Protein AF-A0A554V9X9-F1 (afdb_monomer_lite)

Organism: NCBI:txid2047982

Radius of gyration: 17.99 Å; chains: 1; bounding box: 39×33×44 Å

Foldseek 3Di:
DDDDDDDPPVVLVVLVVCVVVVPPPSVVVCVVVVVDDDDDPAAALVRLQVVLVVLVNNDPVVSVVLLVVLVWDWDADPNDTGTHRHPVVSSVVVSVVVVVVVVVD

Structure (mmCIF, N/CA/C/O backbone):
data_AF-A0A554V9X9-F1
#
_entry.id   AF-A0A554V9X9-F1
#
loop_
_atom_site.group_PDB
_atom_site.id
_atom_site.type_symbol
_atom_site.label_atom_id
_atom_site.label_alt_id
_atom_site.label_comp_id
_atom_site.label_asym_id
_atom_site.label_entity_id
_atom_site.label_seq_id
_atom_site.pdbx_PDB_ins_code
_atom_site.Cartn_x
_atom_site.Cartn_y
_atom_site.Cartn_z
_atom_site.occupancy
_atom_site.B_iso_or_equiv
_atom_site.auth_seq_id
_atom_site.auth_comp_id
_atom_site.auth_asym_id
_atom_site.auth_atom_id
_atom_site.pdbx_PDB_model_num
ATOM 1 N N . MET A 1 1 ? -13.659 -1.695 -20.513 1.00 62.62 1 MET A N 1
ATOM 2 C CA . MET A 1 1 ? -13.238 -2.654 -19.471 1.00 62.62 1 MET A CA 1
ATOM 3 C C . MET A 1 1 ? -11.755 -2.435 -19.235 1.00 62.62 1 MET A C 1
ATOM 5 O O . MET A 1 1 ? -11.001 -2.505 -20.194 1.00 62.62 1 MET A O 1
ATOM 9 N N . SER A 1 2 ? -11.355 -2.054 -18.025 1.00 78.44 2 SER A N 1
ATOM 10 C CA . SER A 1 2 ? -9.958 -1.782 -17.668 1.00 78.44 2 SER A CA 1
ATOM 11 C C . SER A 1 2 ? -9.454 -2.853 -16.704 1.00 78.44 2 SER A C 1
ATOM 13 O O . SER A 1 2 ? -10.205 -3.338 -15.859 1.00 78.44 2 SER A O 1
ATOM 15 N N . VAL A 1 3 ? -8.188 -3.239 -16.853 1.00 85.75 3 VAL A N 1
ATOM 16 C CA . VAL A 1 3 ? -7.504 -4.185 -15.965 1.00 85.75 3 VAL A CA 1
ATOM 17 C C . VAL A 1 3 ? -6.438 -3.415 -15.197 1.00 85.75 3 VAL A C 1
ATOM 19 O O . VAL A 1 3 ? -5.683 -2.649 -15.789 1.00 85.75 3 VAL A O 1
ATOM 22 N N . ILE A 1 4 ? -6.378 -3.622 -13.882 1.00 88.56 4 ILE A N 1
ATOM 23 C CA . ILE A 1 4 ? -5.339 -3.069 -13.011 1.00 88.56 4 ILE A CA 1
ATOM 24 C C . ILE A 1 4 ? -4.610 -4.246 -12.374 1.00 88.56 4 ILE A C 1
ATOM 26 O O . ILE A 1 4 ? -5.244 -5.111 -11.768 1.00 88.56 4 ILE A O 1
ATOM 30 N N . ILE A 1 5 ? -3.283 -4.265 -12.489 1.00 89.44 5 ILE A N 1
ATOM 31 C CA . ILE A 1 5 ? -2.435 -5.219 -11.775 1.00 89.44 5 ILE A CA 1
ATOM 32 C C . ILE A 1 5 ? -1.812 -4.498 -10.584 1.00 89.44 5 ILE A C 1
ATOM 34 O O . ILE A 1 5 ? -1.201 -3.443 -10.732 1.00 89.44 5 ILE A O 1
ATOM 38 N N . VAL A 1 6 ? -1.966 -5.080 -9.397 1.00 89.06 6 VAL A N 1
ATOM 39 C CA . VAL A 1 6 ? -1.379 -4.565 -8.157 1.00 89.06 6 VAL A CA 1
ATOM 40 C C . VAL A 1 6 ? -0.430 -5.617 -7.601 1.00 89.06 6 VAL A C 1
ATOM 42 O O . VAL A 1 6 ? -0.808 -6.775 -7.427 1.00 89.06 6 VAL A O 1
ATOM 45 N N . GLY A 1 7 ? 0.803 -5.214 -7.314 1.00 87.38 7 GLY A N 1
ATOM 46 C CA . GLY A 1 7 ? 1.851 -6.095 -6.813 1.00 87.38 7 GLY A CA 1
ATOM 47 C C . GLY A 1 7 ? 2.799 -5.378 -5.861 1.00 87.38 7 GLY A C 1
ATOM 48 O O . GLY A 1 7 ? 2.558 -4.247 -5.443 1.00 87.38 7 GLY A O 1
ATOM 49 N N . THR A 1 8 ? 3.883 -6.057 -5.498 1.00 88.44 8 THR A N 1
ATOM 50 C CA . THR A 1 8 ? 5.001 -5.423 -4.793 1.00 88.44 8 THR A CA 1
ATOM 51 C C . THR A 1 8 ? 5.855 -4.625 -5.777 1.00 88.44 8 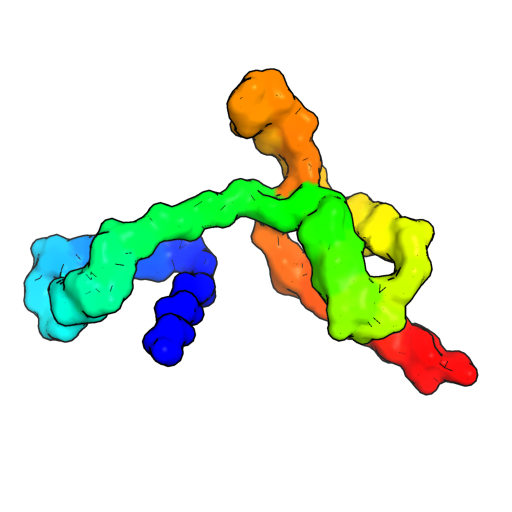THR A C 1
ATOM 53 O O . THR A 1 8 ? 5.735 -4.790 -6.991 1.00 88.44 8 THR A O 1
ATOM 56 N N . GLU A 1 9 ? 6.796 -3.833 -5.264 1.00 86.00 9 GLU A N 1
ATOM 57 C CA . GLU A 1 9 ? 7.803 -3.137 -6.082 1.00 86.00 9 GLU A CA 1
ATOM 58 C C . GLU A 1 9 ? 8.610 -4.075 -6.998 1.00 86.00 9 GLU A C 1
ATOM 60 O O . GLU A 1 9 ? 9.229 -3.626 -7.960 1.00 86.00 9 GLU A O 1
ATOM 65 N N . ASN A 1 10 ? 8.620 -5.384 -6.718 1.00 91.81 10 ASN A N 1
ATOM 66 C CA . ASN A 1 10 ? 9.315 -6.351 -7.558 1.00 91.81 10 ASN A CA 1
ATOM 67 C C . ASN A 1 10 ? 8.626 -6.553 -8.912 1.00 91.81 10 ASN A C 1
ATOM 69 O O . ASN A 1 10 ? 9.301 -6.883 -9.876 1.00 91.81 10 ASN A O 1
ATOM 73 N N . LEU A 1 11 ? 7.310 -6.337 -9.011 1.00 93.94 11 LEU A N 1
ATOM 74 C CA . LEU A 1 11 ? 6.559 -6.581 -10.244 1.00 93.94 11 LEU A CA 1
ATOM 75 C C . LEU A 1 11 ? 7.083 -5.728 -11.407 1.00 93.94 11 LEU A C 1
ATOM 77 O O . LEU A 1 11 ? 7.391 -6.254 -12.471 1.00 93.94 11 LEU A O 1
ATOM 81 N N . GLU A 1 12 ? 7.245 -4.426 -11.185 1.00 94.94 12 GLU A N 1
ATOM 82 C CA . GLU A 1 12 ? 7.809 -3.515 -12.184 1.00 94.94 12 GLU A CA 1
ATOM 83 C C . GLU A 1 12 ? 9.250 -3.886 -12.543 1.00 94.94 12 GLU A C 1
ATOM 85 O O . GLU A 1 12 ? 9.614 -3.905 -13.719 1.00 94.94 12 GLU A O 1
ATOM 90 N N . LYS A 1 13 ? 10.071 -4.219 -11.537 1.00 95.56 13 LYS A N 1
ATOM 91 C CA . LYS A 1 13 ? 11.466 -4.630 -11.749 1.00 95.56 13 LYS A CA 1
ATOM 92 C C . LYS A 1 13 ? 11.541 -5.873 -12.630 1.00 95.56 13 LYS A C 1
ATOM 94 O O . LYS A 1 13 ? 12.362 -5.915 -13.542 1.00 95.56 13 LYS A O 1
ATOM 99 N N . GLU A 1 14 ? 10.682 -6.859 -12.385 1.00 96.56 14 GLU A N 1
ATOM 100 C CA . GLU A 1 14 ? 10.586 -8.073 -13.195 1.00 96.56 14 GLU A CA 1
ATOM 101 C C . GLU A 1 14 ? 10.165 -7.771 -14.629 1.00 96.56 14 GLU A C 1
ATOM 103 O O . GLU A 1 14 ? 10.807 -8.269 -15.554 1.00 96.56 14 GLU A O 1
ATOM 108 N N . ILE A 1 15 ? 9.139 -6.934 -14.822 1.00 96.44 15 ILE A N 1
ATOM 109 C CA . ILE A 1 15 ? 8.655 -6.596 -16.163 1.00 96.44 15 ILE A CA 1
ATOM 110 C C . ILE A 1 15 ? 9.748 -5.881 -16.957 1.00 96.44 15 ILE A C 1
ATOM 112 O O . ILE A 1 15 ? 10.157 -6.363 -18.014 1.00 96.44 15 ILE A O 1
ATOM 116 N N . LYS A 1 16 ? 10.313 -4.804 -16.400 1.00 96.31 16 LYS A N 1
ATOM 117 C CA . LYS A 1 16 ? 11.394 -4.037 -17.038 1.00 96.31 16 LYS A CA 1
ATOM 118 C C . LYS A 1 16 ? 12.619 -4.898 -17.330 1.00 96.31 16 LYS A C 1
ATOM 120 O O . LYS A 1 16 ? 13.243 -4.765 -18.381 1.00 96.31 16 LYS A O 1
ATOM 125 N N . ARG A 1 17 ? 12.974 -5.804 -16.415 1.00 97.81 17 ARG A N 1
ATOM 126 C CA . ARG A 1 17 ? 14.084 -6.744 -16.606 1.00 97.81 17 ARG A CA 1
ATOM 127 C C . ARG A 1 17 ? 13.794 -7.746 -17.722 1.00 97.81 17 ARG A C 1
ATOM 129 O O . ARG A 1 17 ? 14.695 -8.056 -18.495 1.00 97.81 17 ARG A O 1
ATOM 136 N N . GLY A 1 18 ? 12.562 -8.240 -17.815 1.00 97.88 18 GLY A N 1
ATOM 137 C CA . GLY A 1 18 ? 12.122 -9.116 -18.895 1.00 97.88 18 GLY A CA 1
ATOM 138 C C . GLY A 1 18 ? 12.219 -8.444 -20.263 1.00 97.88 18 GLY A C 1
ATOM 139 O O . GLY A 1 18 ? 12.799 -9.035 -21.171 1.00 97.88 18 GLY A O 1
ATOM 140 N N . VAL A 1 19 ? 11.771 -7.188 -20.374 1.00 97.62 19 VAL A N 1
ATOM 141 C CA . VAL A 1 19 ? 11.934 -6.369 -21.589 1.00 97.62 19 VAL A CA 1
ATOM 142 C C . VAL A 1 19 ? 13.414 -6.177 -21.920 1.00 97.62 19 VAL A C 1
ATOM 144 O O . VAL A 1 19 ? 13.843 -6.461 -23.035 1.00 97.62 19 VAL A O 1
ATOM 147 N N . ARG A 1 20 ? 14.230 -5.778 -20.934 1.00 97.75 20 ARG A N 1
ATOM 148 C CA . ARG A 1 20 ? 15.675 -5.548 -21.112 1.00 97.75 20 ARG A CA 1
ATOM 149 C C . ARG A 1 20 ? 16.421 -6.777 -21.635 1.00 97.75 20 ARG A C 1
ATOM 151 O O . ARG A 1 20 ? 17.364 -6.631 -22.403 1.00 97.75 20 ARG A O 1
ATOM 158 N N . TYR A 1 21 ? 16.035 -7.971 -21.196 1.00 98.00 21 TYR A N 1
ATOM 159 C CA . TYR A 1 21 ? 16.647 -9.228 -21.634 1.00 98.00 21 TYR A CA 1
ATOM 160 C C . TYR A 1 21 ? 15.942 -9.869 -22.830 1.00 98.00 21 TYR A C 1
ATOM 162 O O . TYR A 1 21 ? 16.236 -11.018 -23.151 1.00 98.00 21 TYR A O 1
ATOM 170 N N . ASN A 1 22 ? 15.016 -9.152 -23.471 1.00 96.62 22 ASN A N 1
ATOM 171 C CA . ASN A 1 22 ? 14.236 -9.627 -24.607 1.00 96.62 22 ASN A CA 1
ATOM 172 C C . ASN A 1 22 ? 13.558 -10.985 -24.339 1.00 96.62 22 ASN A C 1
ATOM 174 O O . ASN A 1 22 ? 13.488 -11.865 -25.198 1.00 96.62 22 ASN A O 1
ATOM 178 N N . LYS A 1 23 ? 13.090 -11.183 -23.098 1.00 98.00 23 LYS A N 1
ATOM 179 C CA . LYS A 1 23 ? 12.329 -12.374 -22.727 1.00 98.00 23 LYS A CA 1
ATOM 180 C C . LYS A 1 23 ? 10.970 -12.315 -23.411 1.00 98.00 23 LYS A C 1
ATOM 182 O O . LYS A 1 23 ? 10.281 -11.297 -23.354 1.00 98.00 23 LYS A O 1
ATOM 187 N N . HIS A 1 24 ? 10.579 -13.434 -24.009 1.00 97.19 24 HIS A N 1
ATOM 188 C CA . HIS A 1 24 ? 9.340 -13.546 -24.767 1.00 97.19 24 HIS A CA 1
ATOM 189 C C . HIS A 1 24 ? 8.122 -13.023 -23.978 1.00 97.19 24 HIS A C 1
ATOM 191 O O . HIS A 1 24 ? 7.932 -13.371 -22.812 1.00 97.19 24 HIS A O 1
ATOM 197 N N . GLY A 1 25 ? 7.304 -12.186 -24.622 1.00 96.31 25 GLY A N 1
ATOM 198 C CA . GLY A 1 25 ? 6.042 -11.656 -24.089 1.00 96.31 25 GLY A CA 1
ATOM 199 C C . GLY A 1 25 ? 6.151 -10.449 -23.147 1.00 96.31 25 GLY A C 1
ATOM 200 O O . GLY A 1 25 ? 5.160 -9.751 -22.953 1.00 96.31 25 GLY A O 1
ATOM 201 N N . TYR A 1 26 ? 7.327 -10.144 -22.589 1.00 97.81 26 TYR A N 1
ATOM 202 C CA . TYR A 1 26 ? 7.454 -9.047 -21.622 1.00 97.81 26 TYR A CA 1
ATOM 203 C C . TYR A 1 26 ? 7.250 -7.657 -22.238 1.00 97.81 26 TYR A C 1
ATOM 205 O O . TYR A 1 26 ? 6.643 -6.808 -21.590 1.00 97.81 26 TYR A O 1
ATOM 213 N N . ASP A 1 27 ? 7.704 -7.428 -23.475 1.00 97.50 27 ASP A N 1
ATOM 214 C CA . ASP A 1 27 ? 7.486 -6.143 -24.160 1.00 97.50 27 ASP A CA 1
ATOM 215 C C . ASP A 1 27 ? 6.011 -5.934 -24.538 1.00 97.50 27 ASP A C 1
ATOM 217 O O . ASP A 1 27 ? 5.488 -4.830 -24.402 1.00 97.50 27 ASP A O 1
ATOM 221 N N . GLU A 1 28 ? 5.288 -7.003 -24.899 1.00 96.88 28 GLU A N 1
ATOM 222 C CA . GLU A 1 28 ? 3.838 -6.928 -25.119 1.00 96.88 28 GLU A CA 1
ATOM 223 C C . GLU A 1 28 ? 3.098 -6.591 -23.820 1.00 96.88 28 GLU A C 1
ATOM 225 O O . GLU A 1 28 ? 2.241 -5.709 -23.821 1.00 96.88 28 GLU A O 1
ATOM 230 N N . ILE A 1 29 ? 3.444 -7.244 -22.704 1.00 94.44 29 ILE A N 1
ATOM 231 C CA . ILE A 1 29 ? 2.854 -6.945 -21.391 1.00 94.44 29 ILE A CA 1
ATOM 232 C C . ILE A 1 29 ? 3.095 -5.475 -21.028 1.00 94.44 29 ILE A C 1
ATOM 234 O O . ILE A 1 29 ? 2.141 -4.753 -20.744 1.00 94.44 29 ILE A O 1
ATOM 238 N N . ASP A 1 30 ? 4.346 -5.016 -21.073 1.00 95.44 30 ASP A N 1
ATOM 239 C CA . ASP A 1 30 ? 4.705 -3.642 -20.707 1.00 95.44 30 ASP A CA 1
ATOM 240 C C . ASP A 1 30 ? 3.995 -2.615 -21.612 1.00 95.44 30 ASP A C 1
ATOM 242 O O . ASP A 1 30 ? 3.420 -1.637 -21.131 1.00 95.44 30 ASP A O 1
ATOM 246 N N . SER A 1 31 ? 3.932 -2.880 -22.923 1.00 95.00 31 SER A N 1
ATOM 247 C CA . SER A 1 31 ? 3.218 -2.049 -23.899 1.00 95.00 31 SER A CA 1
ATOM 248 C C . SER A 1 31 ? 1.706 -1.978 -23.636 1.00 95.00 31 SER A C 1
ATOM 250 O O . SER A 1 31 ? 1.131 -0.888 -23.637 1.00 95.00 31 SER A O 1
ATOM 252 N N . ARG A 1 32 ? 1.047 -3.109 -23.349 1.00 93.50 32 ARG A N 1
ATOM 253 C CA . ARG A 1 32 ? -0.416 -3.178 -23.151 1.00 93.50 32 ARG A CA 1
ATOM 254 C C . ARG A 1 32 ? -0.889 -2.512 -21.863 1.00 93.50 32 ARG A C 1
ATOM 256 O O . ARG A 1 32 ? -2.023 -2.040 -21.816 1.00 93.50 32 ARG A O 1
ATOM 263 N N . PHE A 1 33 ? -0.028 -2.424 -20.852 1.00 91.62 33 PHE A N 1
ATOM 264 C CA . PHE A 1 33 ? -0.278 -1.634 -19.641 1.00 91.62 33 PHE A CA 1
ATOM 265 C C . PHE A 1 33 ? 0.225 -0.183 -19.755 1.00 91.62 33 PHE A C 1
ATOM 267 O O . PHE A 1 33 ? 0.205 0.563 -18.776 1.00 91.62 33 PHE A O 1
ATOM 274 N N . GLY A 1 34 ? 0.644 0.243 -20.951 1.00 91.94 34 GLY A N 1
ATOM 275 C CA . GLY A 1 34 ? 1.031 1.622 -21.245 1.00 91.94 34 GLY A CA 1
ATOM 276 C C . GLY A 1 34 ? 2.373 2.037 -20.649 1.00 91.94 34 GLY A C 1
ATOM 277 O O . GLY A 1 34 ? 2.626 3.234 -20.530 1.00 91.94 34 GLY A O 1
ATOM 278 N N . ARG A 1 35 ? 3.212 1.071 -20.242 1.00 93.50 35 ARG A N 1
ATOM 279 C CA . ARG A 1 35 ? 4.518 1.288 -19.592 1.00 93.50 35 ARG A CA 1
ATOM 280 C C . ARG A 1 35 ? 4.445 2.257 -18.404 1.00 93.50 35 ARG A C 1
ATOM 282 O O . ARG A 1 35 ? 5.419 2.937 -18.078 1.00 93.50 35 ARG A O 1
ATOM 289 N N . ASN A 1 36 ? 3.269 2.344 -17.780 1.00 91.88 36 ASN A N 1
AT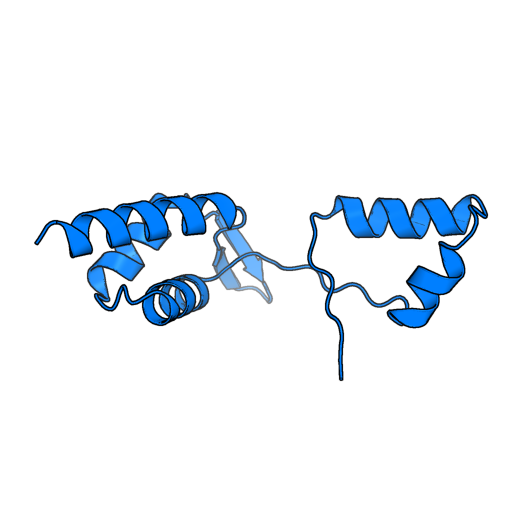OM 290 C CA . ASN A 1 36 ? 2.961 3.295 -16.725 1.00 91.88 36 ASN A CA 1
ATOM 291 C C . ASN A 1 36 ? 2.847 2.566 -15.387 1.00 91.88 36 ASN A C 1
ATOM 293 O O . ASN A 1 36 ? 2.053 1.638 -15.233 1.00 91.88 36 ASN A O 1
ATOM 297 N N . TYR A 1 37 ? 3.628 3.018 -14.414 1.00 92.81 37 TYR A N 1
ATOM 298 C CA . TYR A 1 37 ? 3.746 2.394 -13.105 1.00 92.81 37 TYR A CA 1
ATOM 299 C C . TYR A 1 37 ? 3.398 3.415 -12.029 1.00 92.81 37 TYR A C 1
ATOM 301 O O . TYR A 1 37 ? 3.999 4.485 -11.942 1.00 92.81 37 TYR A O 1
ATOM 309 N N . ILE A 1 38 ? 2.403 3.084 -11.205 1.00 91.88 38 ILE A N 1
ATOM 310 C CA . ILE A 1 38 ? 1.943 3.944 -10.115 1.00 91.88 38 ILE A CA 1
ATOM 311 C C . ILE A 1 38 ? 2.461 3.368 -8.801 1.00 91.88 38 ILE A C 1
ATOM 313 O O . ILE A 1 38 ? 2.019 2.309 -8.351 1.00 91.88 38 ILE A O 1
ATOM 317 N N . HIS A 1 39 ? 3.379 4.088 -8.161 1.00 90.12 39 HIS A N 1
ATOM 318 C CA . HIS A 1 39 ? 3.899 3.712 -6.853 1.00 90.12 39 HIS A CA 1
ATOM 319 C C . HIS A 1 39 ? 2.977 4.194 -5.737 1.00 90.12 39 HIS A C 1
ATOM 321 O O . HIS A 1 39 ? 2.731 5.390 -5.572 1.00 90.12 39 HIS A O 1
ATOM 327 N N . LEU A 1 40 ? 2.486 3.251 -4.935 1.00 88.25 40 LEU A N 1
ATOM 328 C CA . LEU A 1 40 ? 1.653 3.558 -3.782 1.00 88.25 40 LEU A CA 1
ATOM 329 C C . LEU A 1 40 ? 2.528 3.950 -2.589 1.00 88.25 40 LEU A C 1
ATOM 331 O O . LEU A 1 40 ? 3.416 3.214 -2.171 1.00 88.25 40 LEU A O 1
ATOM 335 N N . ILE A 1 41 ? 2.222 5.097 -1.992 1.00 89.19 41 ILE A N 1
ATOM 336 C CA . ILE A 1 41 ? 2.888 5.599 -0.781 1.00 89.19 41 ILE A CA 1
ATOM 337 C C . ILE A 1 41 ? 2.537 4.794 0.480 1.00 89.19 41 ILE A C 1
ATOM 339 O O . ILE A 1 41 ? 3.261 4.883 1.469 1.00 89.19 41 ILE A O 1
ATOM 343 N N . GLY A 1 42 ? 1.457 4.012 0.439 1.00 91.12 42 GLY A N 1
ATOM 344 C CA . GLY A 1 42 ? 0.834 3.343 1.581 1.00 91.12 42 GLY A CA 1
ATOM 345 C C . GLY A 1 42 ? -0.587 3.862 1.823 1.00 91.12 42 GLY A C 1
ATOM 346 O O . GLY A 1 42 ? -0.990 4.885 1.274 1.00 91.12 42 GLY A O 1
ATOM 347 N N . ALA A 1 43 ? -1.358 3.149 2.639 1.00 94.25 43 ALA A N 1
ATOM 348 C CA . ALA A 1 43 ? -2.729 3.517 2.972 1.00 94.25 43 ALA A CA 1
ATOM 349 C C . ALA A 1 43 ? -2.760 4.542 4.110 1.00 94.25 43 ALA A C 1
ATOM 351 O O . ALA A 1 43 ? -2.213 4.316 5.193 1.00 94.25 43 ALA A O 1
ATOM 352 N N . THR A 1 44 ? -3.431 5.666 3.886 1.00 95.94 44 THR A N 1
ATOM 353 C CA . THR A 1 44 ? -3.681 6.668 4.923 1.00 95.94 44 THR A CA 1
ATOM 354 C C . THR A 1 44 ? -4.711 6.167 5.938 1.00 95.94 44 THR A C 1
ATOM 356 O O . THR A 1 44 ? -5.416 5.177 5.722 1.00 95.94 44 THR A O 1
ATOM 359 N N . LYS A 1 45 ? -4.874 6.899 7.047 1.00 95.44 45 LYS A N 1
ATOM 360 C CA . LYS A 1 45 ? -5.947 6.629 8.018 1.00 95.44 45 LYS A CA 1
ATOM 361 C C . LYS A 1 45 ? -7.332 6.619 7.361 1.00 95.44 45 LYS A C 1
ATOM 363 O O . LYS A 1 45 ? -8.173 5.796 7.717 1.00 95.44 45 LYS A O 1
ATOM 368 N N . LYS A 1 46 ? -7.559 7.516 6.395 1.00 95.25 46 LYS A N 1
ATOM 369 C CA . LYS A 1 46 ? -8.815 7.590 5.642 1.00 95.25 46 LYS A CA 1
ATOM 370 C C . LYS A 1 46 ? -9.016 6.334 4.793 1.00 95.25 46 LYS A C 1
ATOM 372 O O . LYS A 1 46 ? -10.103 5.768 4.819 1.00 95.25 46 LYS A O 1
ATOM 377 N N . ASP A 1 47 ? -7.971 5.866 4.117 1.00 95.25 47 ASP A N 1
ATOM 378 C CA . ASP A 1 47 ? -8.036 4.660 3.283 1.00 95.25 47 ASP A CA 1
ATOM 379 C C . ASP A 1 47 ? -8.349 3.418 4.119 1.00 95.25 47 ASP A C 1
ATOM 381 O O . ASP A 1 47 ? -9.258 2.659 3.787 1.00 95.25 47 ASP A O 1
ATOM 385 N N . VAL A 1 48 ? -7.669 3.247 5.258 1.00 95.69 48 VAL A N 1
ATOM 386 C CA . VAL A 1 48 ? -7.942 2.135 6.183 1.00 95.69 48 VAL A CA 1
ATOM 387 C C . VAL A 1 48 ? -9.380 2.188 6.708 1.00 95.69 48 VAL A C 1
ATOM 389 O O . VAL A 1 48 ? -10.049 1.157 6.741 1.00 95.69 48 VAL A O 1
ATOM 392 N N . ALA A 1 49 ? -9.896 3.371 7.058 1.00 95.81 49 ALA A N 1
ATOM 393 C CA . ALA A 1 49 ? -11.287 3.531 7.487 1.00 95.81 49 ALA A CA 1
ATOM 394 C C . ALA A 1 49 ? -12.290 3.130 6.389 1.00 95.81 49 ALA A C 1
ATOM 396 O O . ALA A 1 49 ? -13.240 2.397 6.670 1.00 95.81 49 ALA A O 1
ATOM 397 N N . MET A 1 50 ? -12.050 3.535 5.135 1.00 96.25 50 MET A N 1
ATOM 398 C CA . MET A 1 50 ? -12.887 3.144 3.993 1.00 96.25 50 MET A CA 1
ATOM 399 C C . MET A 1 50 ? -12.867 1.627 3.766 1.00 96.25 50 MET A C 1
ATOM 401 O O . MET A 1 50 ? -13.919 1.022 3.568 1.00 96.25 50 MET A O 1
ATOM 405 N N . VAL A 1 51 ? -11.695 0.987 3.863 1.00 94.56 51 VAL A N 1
ATOM 406 C CA . VAL A 1 51 ? -11.574 -0.477 3.746 1.00 94.56 51 VAL A CA 1
ATOM 407 C C . VAL A 1 51 ? -12.322 -1.188 4.879 1.00 94.56 51 VAL A C 1
ATOM 409 O O . VAL A 1 51 ? -13.015 -2.176 4.625 1.00 94.56 51 VAL A O 1
ATOM 412 N N . CYS A 1 52 ? -12.224 -0.699 6.118 1.00 94.62 52 CYS A N 1
ATOM 413 C CA . CYS A 1 52 ? -12.974 -1.231 7.258 1.00 94.62 52 CYS A CA 1
ATOM 414 C C . CYS A 1 52 ? -14.491 -1.135 7.037 1.00 94.62 52 CYS A C 1
ATOM 416 O O . CYS A 1 52 ? -15.190 -2.141 7.173 1.00 94.62 52 CYS A O 1
ATOM 418 N N . GLN A 1 53 ? -14.982 0.040 6.633 1.00 94.38 53 GLN A N 1
ATOM 419 C CA . GLN A 1 53 ? -16.400 0.280 6.359 1.00 94.38 53 GLN A CA 1
ATOM 420 C C . GLN A 1 53 ? -16.920 -0.617 5.229 1.00 94.38 53 GLN A C 1
ATOM 422 O O . GLN A 1 53 ? -17.945 -1.276 5.388 1.00 94.38 53 GLN A O 1
ATOM 427 N N . ALA A 1 54 ? -16.173 -0.740 4.127 1.00 94.56 54 ALA A N 1
ATOM 428 C CA . ALA A 1 54 ? -16.509 -1.643 3.023 1.00 94.56 54 ALA A CA 1
ATOM 429 C C . ALA A 1 54 ? -16.590 -3.119 3.457 1.00 94.56 54 ALA A C 1
ATOM 431 O O . ALA A 1 54 ? -17.247 -3.935 2.816 1.00 94.56 54 ALA A O 1
ATOM 432 N N . ASN A 1 55 ? -15.935 -3.476 4.564 1.00 92.75 55 ASN A N 1
ATOM 433 C CA . ASN A 1 55 ? -15.966 -4.814 5.140 1.00 92.75 55 ASN A CA 1
ATOM 434 C C . ASN A 1 55 ? -17.017 -4.999 6.248 1.00 92.75 55 ASN A C 1
ATOM 436 O O . ASN A 1 55 ? -17.085 -6.100 6.803 1.00 92.75 55 ASN A O 1
ATOM 440 N N . GLY A 1 56 ? -17.832 -3.983 6.544 1.00 91.44 56 GLY A N 1
ATOM 441 C CA . GLY A 1 56 ? -18.871 -4.009 7.578 1.00 91.44 56 GLY A CA 1
ATOM 442 C C . GLY A 1 56 ? -18.377 -3.663 8.987 1.00 91.44 56 GLY A C 1
ATOM 443 O O . GLY A 1 56 ? -19.133 -3.775 9.947 1.00 91.44 56 GLY A O 1
ATOM 444 N N . VAL A 1 57 ? -17.121 -3.234 9.139 1.00 92.38 57 VAL A N 1
ATOM 445 C CA . VAL A 1 57 ? -16.602 -2.706 10.407 1.00 92.38 57 VAL A CA 1
ATOM 446 C C . VAL A 1 57 ? -16.882 -1.206 10.412 1.00 92.38 57 VAL A C 1
ATOM 448 O O . VAL A 1 57 ? -16.121 -0.448 9.825 1.00 92.38 57 VAL A O 1
ATOM 451 N N . ASN A 1 58 ? -17.975 -0.764 11.043 1.00 91.62 58 ASN A N 1
ATOM 452 C CA . ASN A 1 58 ? -18.466 0.625 10.928 1.00 91.62 58 ASN A CA 1
ATOM 453 C C . ASN A 1 58 ? -18.094 1.546 12.106 1.00 91.62 58 ASN A C 1
ATOM 455 O O . ASN A 1 58 ? -18.362 2.746 12.068 1.00 91.62 58 ASN A O 1
ATOM 459 N N . SER A 1 59 ? -17.463 1.018 13.158 1.00 92.69 59 SER A N 1
ATOM 460 C CA . SER A 1 59 ? -17.067 1.825 14.317 1.00 92.69 59 SER A CA 1
ATOM 461 C C . SER A 1 59 ? -15.845 2.695 14.010 1.00 92.69 59 SER A C 1
ATOM 463 O O . SER A 1 59 ? -14.748 2.187 13.777 1.00 92.69 59 SER A O 1
ATOM 465 N N . LYS A 1 60 ? -16.011 4.021 14.102 1.00 92.12 60 LYS A N 1
ATOM 466 C CA . LYS A 1 60 ? -14.920 5.003 13.933 1.00 92.12 60 LYS A CA 1
ATOM 467 C C . LYS A 1 60 ? -13.783 4.811 14.943 1.00 92.12 60 LYS A C 1
ATOM 469 O O . LYS A 1 60 ? -12.622 5.082 14.626 1.00 92.12 60 LYS A O 1
ATOM 474 N N . LYS A 1 61 ? -14.112 4.343 16.154 1.00 93.75 61 LYS A N 1
ATOM 475 C CA . LYS A 1 61 ? -13.119 4.010 17.181 1.00 93.75 61 LYS A CA 1
ATOM 476 C C . LYS A 1 61 ? -12.255 2.842 16.703 1.00 93.75 61 LYS A C 1
ATOM 478 O O . LYS A 1 61 ? -11.045 3.009 16.581 1.00 93.75 61 LYS A O 1
ATOM 483 N N . LEU A 1 62 ? -12.891 1.749 16.265 1.00 92.50 62 LEU A N 1
ATOM 484 C CA . LEU A 1 62 ? -12.186 0.597 15.694 1.00 92.50 62 LEU A CA 1
ATOM 485 C C . LEU A 1 62 ? -11.331 0.984 14.486 1.00 92.50 62 LEU A C 1
ATOM 487 O O . LEU A 1 62 ? -10.221 0.493 14.359 1.00 92.50 62 LEU A O 1
ATOM 491 N N . HIS A 1 63 ? -11.779 1.893 13.615 1.00 94.81 63 HIS A N 1
ATOM 492 C CA . HIS A 1 63 ? -10.947 2.348 12.489 1.00 94.81 63 HIS A CA 1
ATOM 493 C C . HIS A 1 63 ? -9.628 2.970 12.947 1.00 94.81 63 HIS A C 1
ATOM 495 O O . HIS A 1 63 ? -8.582 2.714 12.352 1.00 94.81 63 HIS A O 1
ATOM 501 N N . THR A 1 64 ? -9.677 3.791 13.999 1.00 95.00 64 THR A N 1
ATOM 502 C CA . THR A 1 64 ? -8.482 4.433 14.558 1.00 95.00 64 THR A CA 1
ATOM 503 C C . THR A 1 64 ? -7.581 3.410 15.241 1.00 95.00 64 THR A C 1
ATOM 505 O O . THR A 1 64 ? -6.371 3.435 15.017 1.00 95.00 64 THR A O 1
ATOM 508 N N . ASP A 1 65 ? -8.166 2.488 16.002 1.00 94.94 65 ASP A N 1
ATOM 509 C CA . ASP A 1 65 ? -7.430 1.436 16.704 1.00 94.94 65 ASP A CA 1
ATOM 510 C C . ASP A 1 65 ? -6.731 0.498 15.711 1.00 94.94 65 ASP A C 1
ATOM 512 O O . ASP A 1 65 ? -5.529 0.269 15.822 1.00 94.94 65 ASP A O 1
ATOM 516 N N . ILE A 1 66 ? -7.442 0.053 14.667 1.00 94.62 66 ILE A N 1
ATOM 517 C CA . ILE A 1 66 ? -6.898 -0.788 13.591 1.00 94.62 66 ILE A CA 1
ATOM 518 C C . ILE A 1 66 ? -5.746 -0.077 12.878 1.00 94.62 66 ILE A C 1
ATOM 520 O O . ILE A 1 66 ? -4.710 -0.691 12.627 1.00 94.62 66 ILE A O 1
ATOM 524 N N . PHE A 1 67 ? -5.903 1.210 12.547 1.00 96.62 67 PHE A N 1
ATOM 525 C CA . PHE A 1 67 ? -4.842 1.975 11.891 1.00 96.62 67 PHE A CA 1
ATOM 526 C C . PHE A 1 67 ? -3.575 2.042 12.754 1.00 96.62 67 PHE A C 1
ATOM 528 O O . PHE A 1 67 ? -2.482 1.805 12.246 1.00 96.62 67 PHE A O 1
ATOM 535 N N . ASN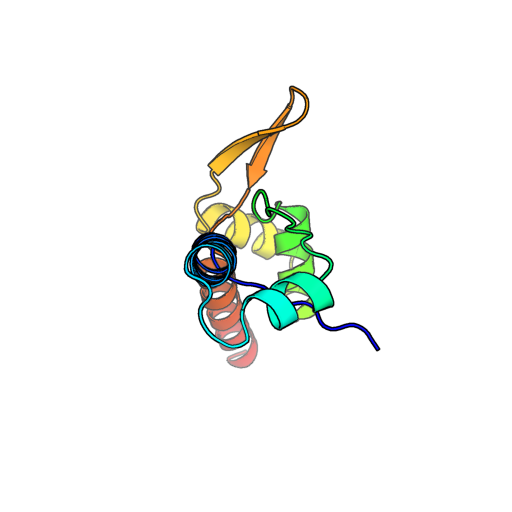 A 1 68 ? -3.717 2.305 14.055 1.00 95.56 68 ASN A N 1
ATOM 536 C CA . ASN A 1 68 ? -2.587 2.357 14.983 1.00 95.56 68 ASN A CA 1
ATOM 537 C C . ASN A 1 68 ? -1.947 0.971 15.192 1.00 95.56 68 ASN A C 1
ATOM 539 O O . ASN A 1 68 ? -0.723 0.859 15.196 1.00 95.56 68 ASN A O 1
ATOM 543 N N . GLU A 1 69 ? -2.754 -0.093 15.280 1.00 95.19 69 GLU A N 1
ATOM 544 C CA . GLU A 1 69 ? -2.291 -1.486 15.382 1.00 95.19 69 GLU A CA 1
ATOM 545 C C . GLU A 1 69 ? -1.547 -1.948 14.116 1.00 95.19 69 GLU A C 1
ATOM 547 O O . GLU A 1 69 ? -0.789 -2.916 14.154 1.00 95.19 69 GLU A O 1
ATOM 552 N N . CYS A 1 70 ? -1.711 -1.260 12.984 1.00 94.69 70 CYS A N 1
ATOM 553 C CA . CYS A 1 70 ? -1.003 -1.557 11.740 1.00 94.69 70 CYS A CA 1
ATOM 554 C C . CYS A 1 70 ? 0.412 -0.953 11.644 1.00 94.69 70 CYS A C 1
ATOM 556 O O . CYS A 1 70 ? 1.002 -1.028 10.569 1.00 94.69 70 CYS A O 1
ATOM 558 N N . ASN A 1 71 ? 0.974 -0.412 12.733 1.00 93.44 71 ASN A N 1
ATOM 559 C CA . ASN A 1 71 ? 2.307 0.212 12.783 1.00 93.44 71 ASN A CA 1
ATOM 560 C C . ASN A 1 71 ? 2.524 1.249 11.657 1.00 93.44 71 ASN A C 1
ATOM 562 O O . ASN A 1 71 ? 3.368 1.041 10.783 1.00 93.44 71 ASN A O 1
ATOM 566 N N . PRO A 1 72 ? 1.763 2.356 11.639 1.00 95.31 72 PRO A N 1
ATOM 567 C CA . PRO A 1 72 ? 1.871 3.343 10.578 1.00 95.31 72 PRO A CA 1
ATOM 568 C C . PRO A 1 72 ? 3.221 4.072 10.630 1.00 95.31 72 PRO A C 1
ATOM 570 O O . PRO A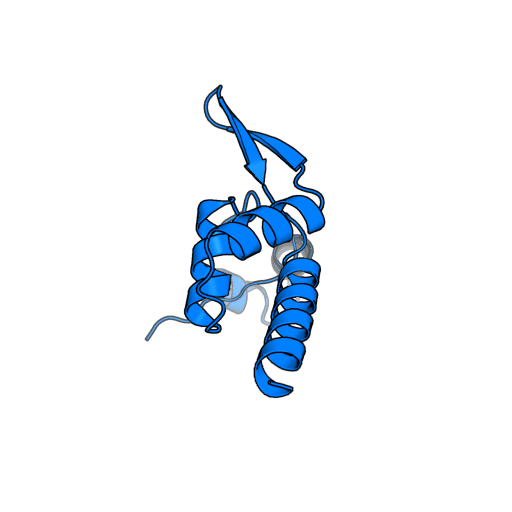 1 72 ? 3.681 4.487 11.695 1.00 95.31 72 PRO A O 1
ATOM 573 N N . ILE A 1 73 ? 3.825 4.275 9.463 1.00 94.56 73 ILE A N 1
ATOM 574 C CA . IL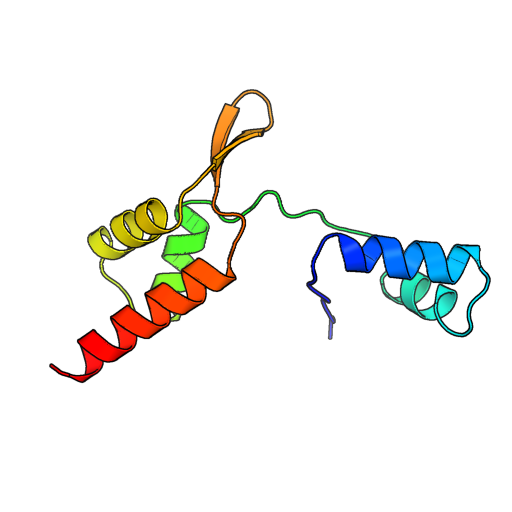E A 1 73 ? 5.121 4.935 9.280 1.00 94.56 73 ILE A CA 1
ATOM 575 C C . ILE A 1 73 ? 4.882 6.368 8.801 1.00 94.56 73 ILE A C 1
ATOM 577 O O . ILE A 1 73 ? 3.966 6.635 8.023 1.00 94.56 73 ILE A O 1
ATOM 581 N N . ALA A 1 74 ? 5.694 7.308 9.279 1.00 94.81 74 ALA A N 1
ATOM 582 C CA . ALA A 1 74 ? 5.661 8.690 8.822 1.00 94.81 74 ALA A CA 1
ATOM 583 C C . ALA A 1 74 ? 6.396 8.834 7.478 1.00 94.81 74 ALA A C 1
ATOM 585 O O . ALA A 1 74 ? 7.578 8.513 7.380 1.00 94.81 74 ALA A O 1
ATOM 586 N N . LYS A 1 75 ? 5.714 9.357 6.455 1.00 92.75 75 LYS A N 1
ATOM 587 C CA . LYS A 1 75 ? 6.293 9.718 5.154 1.00 92.75 75 LYS A CA 1
ATOM 588 C C . LYS A 1 75 ? 6.135 11.204 4.874 1.00 92.75 75 LYS A C 1
ATOM 590 O O . LYS A 1 75 ? 5.103 11.793 5.184 1.00 92.75 75 LYS A O 1
ATOM 595 N N . LYS A 1 76 ? 7.153 11.800 4.253 1.00 92.56 76 LYS A N 1
ATOM 596 C CA . LYS A 1 76 ? 7.131 13.199 3.814 1.00 92.56 76 LYS A CA 1
ATOM 597 C C . LYS A 1 76 ? 6.605 13.285 2.381 1.00 92.56 76 LYS A C 1
ATOM 599 O O . LYS A 1 76 ? 7.211 12.718 1.478 1.00 92.56 76 LYS A O 1
ATOM 604 N N . ILE A 1 77 ? 5.497 13.992 2.171 1.00 87.44 77 ILE A N 1
ATOM 605 C CA . ILE A 1 77 ? 4.841 14.170 0.868 1.00 87.44 77 ILE A CA 1
ATOM 606 C C . ILE A 1 77 ? 4.483 15.645 0.719 1.00 87.44 77 ILE A C 1
ATOM 608 O O . ILE A 1 77 ? 3.796 16.199 1.573 1.00 87.44 77 ILE A O 1
ATOM 612 N N . GLY A 1 78 ? 4.978 16.302 -0.334 1.00 85.19 78 GLY A N 1
ATOM 613 C CA . GLY A 1 78 ? 4.669 17.716 -0.596 1.00 85.19 78 GLY A CA 1
ATOM 614 C C . GLY A 1 78 ? 5.014 18.659 0.567 1.00 85.19 78 GLY A C 1
ATOM 615 O O . GLY A 1 78 ? 4.321 19.644 0.785 1.00 85.19 78 GLY A O 1
ATOM 616 N N . GLY A 1 79 ? 6.034 18.325 1.368 1.00 89.06 79 GLY A N 1
ATOM 617 C CA . GLY A 1 79 ? 6.424 19.092 2.558 1.00 89.06 79 GLY A CA 1
ATOM 618 C C . GLY A 1 79 ? 5.676 18.733 3.848 1.00 89.06 79 GLY A C 1
ATOM 619 O O . GLY A 1 79 ? 6.122 19.135 4.918 1.00 89.06 79 GLY A O 1
ATOM 620 N N . GLN A 1 80 ? 4.615 17.925 3.784 1.00 90.75 80 GLN A N 1
ATOM 621 C CA . GLN A 1 80 ? 3.855 17.475 4.953 1.00 90.75 80 GLN A CA 1
ATOM 62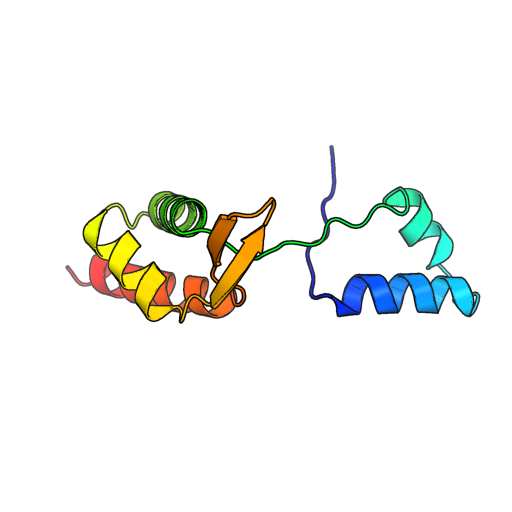2 C C . GLN A 1 80 ? 4.267 16.067 5.385 1.00 90.75 80 GLN A C 1
ATOM 624 O O . GLN A 1 80 ? 4.626 15.232 4.556 1.00 90.75 80 GLN A O 1
ATOM 629 N N . ILE A 1 81 ? 4.201 15.791 6.688 1.00 93.50 81 ILE A N 1
ATOM 630 C CA . ILE A 1 81 ? 4.450 14.456 7.241 1.00 93.50 81 ILE A CA 1
ATOM 631 C C . ILE A 1 81 ? 3.106 13.755 7.439 1.00 93.50 81 ILE A C 1
ATOM 633 O O . ILE A 1 81 ? 2.288 14.182 8.251 1.00 93.50 81 ILE A O 1
ATOM 637 N N . ILE A 1 82 ? 2.888 12.662 6.710 1.00 94.12 82 ILE A N 1
ATOM 638 C CA . ILE A 1 82 ? 1.658 11.868 6.744 1.00 94.12 82 ILE A CA 1
ATOM 639 C C . ILE A 1 82 ? 1.990 10.466 7.251 1.00 94.12 82 ILE A C 1
ATOM 641 O O . ILE A 1 82 ? 2.972 9.856 6.836 1.00 94.12 82 ILE A O 1
ATOM 645 N N . LYS A 1 83 ? 1.160 9.937 8.152 1.00 95.88 83 LYS A N 1
ATOM 646 C CA . LYS A 1 83 ? 1.261 8.552 8.623 1.00 95.88 83 LYS A CA 1
ATOM 647 C C . LYS A 1 83 ? 0.525 7.617 7.667 1.00 95.88 83 LYS A C 1
ATOM 649 O O . LYS A 1 83 ? -0.652 7.839 7.379 1.00 95.88 83 LYS A O 1
ATOM 654 N N . VAL A 1 84 ? 1.199 6.563 7.221 1.00 95.94 84 VAL A N 1
ATOM 655 C CA . VAL A 1 84 ? 0.667 5.582 6.267 1.00 95.94 84 VAL A CA 1
ATOM 656 C C . VAL A 1 84 ? 0.997 4.155 6.690 1.00 95.94 84 VAL A C 1
ATOM 658 O O . VAL A 1 84 ? 2.011 3.901 7.334 1.00 95.94 84 VAL A O 1
ATOM 661 N N . VAL A 1 85 ? 0.138 3.214 6.314 1.00 95.31 85 VAL A N 1
ATOM 662 C CA . VAL A 1 85 ? 0.353 1.775 6.487 1.00 95.31 85 VAL A CA 1
ATOM 663 C C . VAL A 1 85 ? 0.785 1.185 5.151 1.00 95.31 85 VAL A C 1
ATOM 665 O O . VAL A 1 85 ? 0.042 1.251 4.175 1.00 95.31 85 VAL A O 1
ATOM 668 N N . GLU A 1 86 ? 1.971 0.587 5.095 1.00 91.44 86 GLU A N 1
ATOM 669 C CA . GLU A 1 86 ? 2.478 -0.045 3.869 1.00 91.44 86 GLU A CA 1
ATOM 670 C C . GLU A 1 86 ? 2.027 -1.506 3.734 1.00 91.44 86 GLU A C 1
ATOM 672 O O . GLU A 1 86 ? 1.701 -1.966 2.639 1.00 91.44 86 GLU A O 1
ATOM 677 N N . ASP A 1 87 ? 1.944 -2.246 4.847 1.00 90.00 87 ASP A N 1
ATOM 678 C CA . ASP A 1 87 ? 1.548 -3.656 4.817 1.00 90.00 87 ASP A CA 1
ATOM 679 C C . ASP A 1 87 ? 0.028 -3.843 4.907 1.00 90.00 87 ASP A C 1
ATOM 681 O O . ASP A 1 87 ? -0.553 -4.120 5.963 1.00 90.00 87 ASP A O 1
ATOM 685 N N . MET A 1 88 ? -0.629 -3.788 3.750 1.00 89.56 88 MET A N 1
ATOM 686 C CA . MET A 1 88 ? -2.064 -4.068 3.631 1.00 89.56 88 MET A CA 1
ATOM 687 C C . MET A 1 88 ? -2.450 -5.500 4.040 1.00 89.56 88 MET A C 1
ATOM 689 O O . MET A 1 88 ? -3.620 -5.762 4.344 1.00 89.56 88 MET A O 1
ATOM 693 N N . ARG A 1 89 ? -1.499 -6.447 4.111 1.00 91.12 89 ARG A N 1
ATOM 694 C CA . ARG A 1 89 ? -1.780 -7.805 4.609 1.00 91.12 89 ARG A CA 1
ATOM 695 C C . ARG A 1 89 ? -2.126 -7.774 6.093 1.00 91.12 89 ARG A C 1
ATOM 697 O O . ARG A 1 89 ? -2.989 -8.535 6.532 1.00 91.12 89 ARG A O 1
ATOM 704 N N . ARG A 1 90 ? -1.489 -6.892 6.869 1.00 92.69 90 ARG A N 1
ATOM 705 C CA . ARG A 1 90 ? -1.797 -6.684 8.289 1.00 92.69 90 ARG A CA 1
ATOM 706 C C . ARG A 1 90 ? -3.197 -6.103 8.470 1.00 92.69 90 ARG A C 1
ATOM 708 O O . ARG A 1 90 ? -3.977 -6.683 9.221 1.00 92.69 90 ARG A O 1
ATOM 715 N N . VAL A 1 91 ? -3.554 -5.082 7.686 1.00 93.44 91 VAL A N 1
ATOM 716 C CA . VAL A 1 91 ? -4.912 -4.504 7.663 1.00 93.44 91 VAL A CA 1
ATOM 717 C C . VAL A 1 91 ? -5.958 -5.593 7.397 1.00 93.44 91 VAL A C 1
ATOM 719 O O . VAL A 1 91 ? -6.899 -5.765 8.169 1.00 93.44 91 VAL A O 1
ATOM 722 N N . LYS A 1 92 ? -5.751 -6.412 6.356 1.00 93.81 92 LYS A N 1
ATOM 723 C CA . LYS A 1 92 ? -6.644 -7.531 6.014 1.00 93.81 92 LYS A CA 1
ATOM 724 C C . LYS A 1 92 ? -6.802 -8.535 7.161 1.00 93.81 92 LYS A C 1
ATOM 726 O O . LYS A 1 92 ? -7.915 -8.996 7.411 1.00 93.81 92 LYS A O 1
ATOM 731 N N . ARG A 1 93 ? -5.708 -8.904 7.840 1.00 95.00 93 ARG A N 1
ATOM 732 C CA . ARG A 1 93 ? -5.738 -9.845 8.976 1.00 95.00 93 ARG A CA 1
ATOM 733 C C . ARG A 1 93 ? -6.556 -9.297 10.142 1.00 95.00 93 ARG A C 1
ATOM 735 O O . ARG A 1 93 ? -7.402 -10.017 10.667 1.00 95.00 93 ARG A O 1
ATOM 742 N N . ILE A 1 94 ? -6.346 -8.034 10.504 1.00 94.75 94 ILE A N 1
ATOM 743 C CA . ILE A 1 94 ? -7.058 -7.403 11.619 1.00 94.75 94 ILE A CA 1
ATOM 744 C C . ILE A 1 94 ? -8.549 -7.265 11.297 1.00 94.75 94 ILE A C 1
ATOM 746 O O . ILE A 1 94 ? -9.381 -7.665 12.104 1.00 94.75 94 ILE A O 1
ATOM 750 N N . ILE A 1 95 ? -8.912 -6.816 10.090 1.00 93.75 95 ILE A N 1
ATOM 751 C CA . ILE A 1 95 ? -10.324 -6.734 9.680 1.00 93.75 95 ILE A CA 1
ATOM 752 C C . ILE A 1 95 ? -10.997 -8.110 9.746 1.00 93.75 95 ILE A C 1
ATOM 754 O O . ILE A 1 95 ? -12.113 -8.222 10.247 1.00 93.75 95 ILE A O 1
ATOM 758 N N . LYS A 1 96 ? -10.325 -9.178 9.293 1.00 93.69 96 LYS A N 1
ATOM 759 C CA . LYS A 1 96 ? -10.853 -10.547 9.421 1.00 93.69 96 LYS A CA 1
ATOM 760 C C . LYS A 1 96 ? -11.103 -10.936 10.881 1.00 93.69 96 LYS A C 1
ATOM 762 O O . LYS A 1 96 ? -12.158 -11.496 11.165 1.00 93.69 96 LYS A O 1
ATOM 767 N N . ARG A 1 97 ? -10.170 -10.624 11.790 1.00 94.19 97 ARG A N 1
ATOM 768 C CA . ARG A 1 97 ? -10.325 -10.854 13.238 1.00 94.19 97 ARG A CA 1
ATOM 769 C C . ARG A 1 97 ? -11.562 -10.140 13.780 1.00 94.19 97 ARG A C 1
ATOM 771 O O . ARG A 1 97 ? -12.377 -10.766 14.448 1.00 94.19 97 ARG A O 1
ATOM 778 N N . GLU A 1 98 ? -11.725 -8.857 13.467 1.00 91.88 98 GLU A N 1
ATOM 779 C CA . GLU A 1 98 ? -12.865 -8.070 13.954 1.00 91.88 98 GLU A CA 1
ATOM 780 C C . GLU A 1 98 ? -14.199 -8.564 13.374 1.00 91.88 98 GLU A C 1
ATOM 782 O O . GLU A 1 98 ? -15.187 -8.652 14.098 1.00 91.88 98 GLU A O 1
ATOM 787 N N . LYS A 1 99 ? -14.230 -9.001 12.108 1.00 89.38 99 LYS A N 1
ATOM 788 C CA . LYS A 1 99 ? -15.428 -9.632 11.529 1.00 89.38 99 LYS A CA 1
ATOM 789 C C . LYS A 1 99 ? -15.817 -10.936 12.224 1.00 89.38 99 LYS A C 1
ATOM 791 O O . LYS A 1 99 ? -17.003 -11.233 12.284 1.00 89.38 99 LYS A O 1
ATOM 796 N N . ILE A 1 100 ? -14.856 -11.727 12.709 1.00 90.56 100 ILE A N 1
ATOM 797 C CA . ILE A 1 100 ? -15.154 -12.957 13.461 1.00 90.56 100 ILE A CA 1
ATOM 798 C C . ILE A 1 100 ? -15.788 -12.607 14.809 1.00 90.56 100 ILE A C 1
ATOM 800 O O . ILE A 1 100 ? -16.832 -13.162 15.133 1.00 90.56 100 ILE A O 1
ATOM 804 N N . LYS A 1 101 ? -15.219 -11.644 15.546 1.00 88.44 101 LYS A N 1
ATOM 805 C CA . LYS A 1 101 ? -15.782 -11.184 16.828 1.00 88.44 101 LYS A CA 1
ATOM 806 C C . LYS A 1 101 ? -17.211 -10.661 16.675 1.00 88.44 101 LYS A C 1
ATOM 808 O O . LYS A 1 101 ? -18.074 -10.999 17.469 1.00 88.44 101 LYS A O 1
ATOM 813 N N . LEU A 1 102 ? -17.472 -9.889 15.617 1.00 82.75 102 LEU A N 1
ATOM 814 C CA . LEU A 1 102 ? -18.805 -9.349 15.323 1.00 82.75 102 LEU A CA 1
ATOM 815 C C . LEU A 1 102 ? -19.845 -10.416 14.950 1.00 82.75 102 LEU A C 1
ATOM 817 O O . LEU A 1 102 ? -21.026 -10.118 15.003 1.00 82.75 102 LEU A O 1
ATOM 821 N N . LYS A 1 103 ? -19.427 -11.618 14.533 1.00 78.56 103 LYS A N 1
ATOM 822 C CA . LYS A 1 103 ? -20.330 -12.741 14.223 1.00 78.56 103 LYS A CA 1
ATOM 823 C C . LYS A 1 103 ? -20.597 -13.663 15.416 1.00 78.56 103 LYS A C 1
ATOM 825 O O . LYS A 1 103 ? -21.434 -14.549 15.305 1.00 78.56 103 LYS A O 1
ATOM 830 N N . GLN A 1 104 ? -19.817 -13.537 16.488 1.00 61.81 104 GLN A N 1
ATOM 831 C CA . GLN A 1 104 ? -19.956 -14.340 17.709 1.00 61.81 104 GLN A CA 1
ATOM 832 C C . GLN A 1 104 ? -20.902 -13.693 18.733 1.00 61.81 104 GLN A C 1
ATOM 834 O O . GLN A 1 104 ? -21.202 -14.308 19.753 1.00 61.81 104 GLN A O 1
ATOM 839 N N . HIS A 1 105 ? -21.365 -12.477 18.443 1.00 51.50 105 HIS A N 1
ATOM 840 C CA . HIS A 1 105 ? -22.446 -11.775 19.126 1.00 51.50 105 HIS A CA 1
ATOM 841 C C . HIS A 1 105 ? -23.655 -11.693 18.196 1.00 51.50 105 HIS A C 1
ATOM 843 O O . HIS A 1 105 ? -24.781 -11.682 18.732 1.00 51.50 105 HIS A O 1
#

pLDDT: mean 92.03, std 6.86, range [51.5, 98.0]

Secondary structure (DSSP, 8-state):
--------HHHHHHHHHHHHTT-TTHHHHHHHTTT-------EEHHHHHHHHHHTT---HHHHHHHHHHT-PEEEEETTEEEEEE--HHHHHHHHHHHHHHHH--

Sequence (105 aa):
MSVIIVGTENLEKEIKRGVRYNKHGYDEIDSRFGRNYIHLIGATKKDVAMVCQANGVNSKKLHTDIFNECNPIAKKIGGQIIKVVEDMRRVKRIIKREKIKLKQH